Protein AF-A0A3D1P7S4-F1 (afdb_monomer)

Nearest PDB structures (foldseek):
  8gym-assembly1_2K  TM=4.131E-01  e=2.412E+00  Tetrahymena thermophila SB210
  7uzw-assembly1_A  TM=5.007E-01  e=3.345E+00  Staphylococcus epidermidis RP62A
  7d63-assembly1_SM  TM=4.343E-01  e=7.330E+00  Saccharomyces cerevisiae S288C

Sequence (48 aa):
MLSFQDFFTACAGKWTTERIYHYVQEGQVERSYTEFRVTTIAPNQKQQ

Solvent-accessible surface area (backbone atoms only — not comparable to full-atom values): 3247 Å² total; per-residue (Å²): 131,75,53,78,67,54,48,58,58,69,60,47,40,82,45,79,45,81,46,78,46,76,43,75,91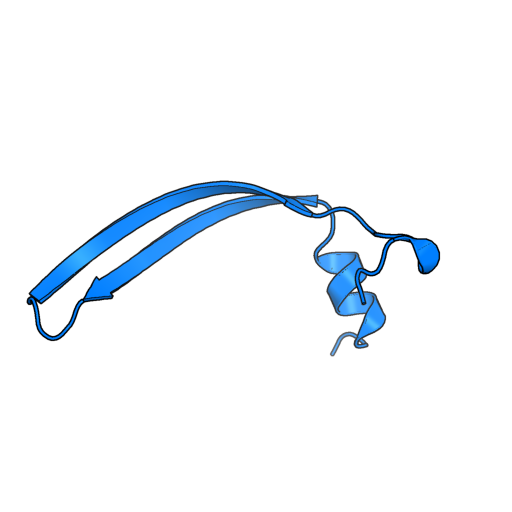,78,74,42,75,49,79,45,80,49,76,52,70,46,74,90,76,59,82,91,67,60,79,128

Mean predicted aligned error: 4.2 Å

Foldseek 3Di:
DDDPVVVLVVQFAKDWDWDWDQPPVVRDIDIDIDIDGDDDDDPVPDDD

Structure (mmCIF, N/CA/C/O backbone):
data_AF-A0A3D1P7S4-F1
#
_entry.id   AF-A0A3D1P7S4-F1
#
loop_
_atom_site.group_PDB
_atom_site.id
_atom_site.type_symbol
_atom_site.label_atom_id
_atom_site.label_alt_id
_atom_site.label_comp_id
_atom_site.label_asym_id
_atom_site.label_entity_id
_atom_site.label_seq_id
_atom_site.pdbx_PDB_ins_code
_atom_site.Cartn_x
_atom_site.Cartn_y
_atom_site.Cartn_z
_atom_site.occupancy
_atom_site.B_iso_or_equiv
_atom_site.auth_seq_id
_atom_site.auth_comp_id
_atom_site.auth_asym_id
_atom_site.auth_atom_id
_atom_site.pdbx_PDB_model_num
ATOM 1 N N . MET A 1 1 ? 8.126 -17.730 -8.602 1.00 80.25 1 MET A N 1
ATOM 2 C CA . MET A 1 1 ? 8.533 -16.719 -7.603 1.00 80.25 1 MET A CA 1
ATOM 3 C C . MET A 1 1 ? 9.290 -15.635 -8.349 1.00 80.25 1 MET A C 1
ATOM 5 O O . MET A 1 1 ? 10.078 -15.997 -9.214 1.00 80.25 1 MET A O 1
ATOM 9 N N . LEU A 1 2 ? 9.000 -14.354 -8.106 1.00 93.12 2 LEU A N 1
ATOM 10 C CA . LEU A 1 2 ? 9.732 -13.258 -8.754 1.00 93.12 2 LEU A CA 1
ATOM 11 C C . LEU A 1 2 ? 11.177 -13.213 -8.244 1.00 93.12 2 LEU A C 1
ATOM 13 O O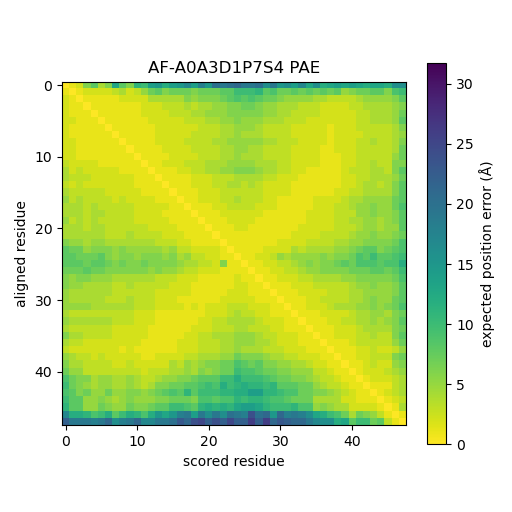 . LEU A 1 2 ? 11.430 -13.570 -7.090 1.00 93.12 2 LEU A O 1
ATOM 17 N N . SER A 1 3 ? 12.112 -12.762 -9.084 1.00 97.12 3 SER A N 1
ATOM 18 C CA . SER A 1 3 ? 13.442 -12.392 -8.601 1.00 97.12 3 SER A CA 1
ATOM 19 C C . SER A 1 3 ? 13.342 -11.167 -7.687 1.00 97.12 3 SER A C 1
ATOM 21 O O . SER A 1 3 ? 12.342 -10.445 -7.699 1.00 97.12 3 SER A O 1
ATOM 23 N N . PHE A 1 4 ? 14.393 -10.901 -6.910 1.00 93.44 4 PHE A N 1
ATOM 24 C CA . PHE A 1 4 ? 14.437 -9.709 -6.062 1.00 93.44 4 PHE A CA 1
ATOM 25 C C . PHE A 1 4 ? 14.204 -8.427 -6.876 1.00 93.44 4 PHE A C 1
ATOM 27 O O . PHE A 1 4 ? 13.412 -7.583 -6.476 1.00 93.44 4 PHE A O 1
ATOM 34 N N . GLN A 1 5 ? 14.824 -8.301 -8.053 1.00 92.00 5 GLN A N 1
ATOM 35 C CA . GLN A 1 5 ? 14.667 -7.112 -8.891 1.00 92.00 5 GLN A CA 1
ATOM 36 C C . GLN A 1 5 ? 13.261 -7.015 -9.500 1.00 92.00 5 GLN A C 1
ATOM 38 O O . GLN A 1 5 ? 12.671 -5.934 -9.500 1.00 92.00 5 GLN A O 1
ATOM 43 N N . ASP A 1 6 ? 12.701 -8.135 -9.966 1.00 95.31 6 ASP A N 1
ATOM 44 C CA . ASP A 1 6 ? 11.362 -8.157 -10.568 1.00 95.31 6 ASP A CA 1
ATOM 45 C C . ASP A 1 6 ? 10.267 -7.836 -9.548 1.00 95.31 6 ASP A C 1
ATOM 47 O O . ASP A 1 6 ? 9.267 -7.213 -9.898 1.00 95.31 6 ASP A O 1
ATOM 51 N N . PHE A 1 7 ? 10.472 -8.198 -8.277 1.00 96.00 7 PHE A N 1
ATOM 52 C CA . PHE A 1 7 ? 9.589 -7.801 -7.183 1.00 96.00 7 PHE A CA 1
ATOM 53 C C . PHE A 1 7 ? 9.501 -6.273 -7.056 1.00 96.00 7 PHE A C 1
ATOM 55 O O . PHE A 1 7 ? 8.402 -5.722 -7.081 1.00 96.00 7 PHE A O 1
ATOM 62 N N . PHE A 1 8 ? 10.637 -5.566 -7.004 1.00 93.31 8 PHE A N 1
ATOM 63 C CA . PHE A 1 8 ? 10.632 -4.099 -6.920 1.00 93.31 8 PHE A CA 1
ATOM 64 C C . PHE A 1 8 ? 10.078 -3.436 -8.181 1.00 93.31 8 PHE A C 1
ATOM 66 O O . PHE A 1 8 ? 9.393 -2.417 -8.081 1.00 93.31 8 PHE A O 1
ATOM 73 N N . THR A 1 9 ? 10.328 -4.019 -9.355 1.00 94.69 9 THR A N 1
ATOM 74 C CA . THR A 1 9 ? 9.726 -3.552 -10.610 1.00 94.69 9 THR A CA 1
ATOM 75 C C . THR A 1 9 ? 8.201 -3.659 -10.558 1.00 94.69 9 THR A C 1
ATOM 77 O O . THR A 1 9 ? 7.514 -2.703 -10.911 1.00 94.69 9 THR A O 1
ATOM 80 N N . ALA A 1 10 ? 7.660 -4.773 -10.055 1.00 96.00 10 ALA A N 1
ATOM 81 C CA . ALA A 1 10 ? 6.218 -4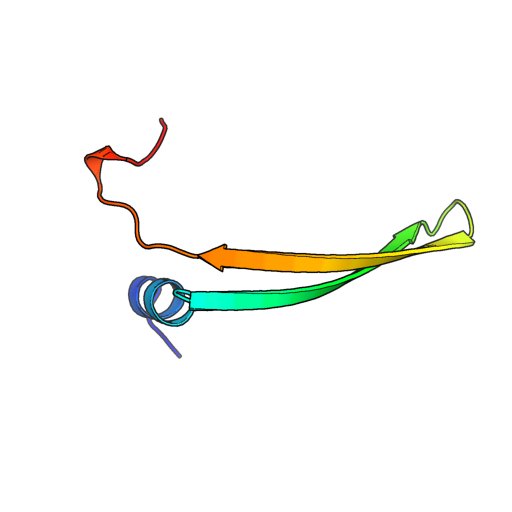.964 -9.895 1.00 96.00 10 ALA A CA 1
ATOM 82 C C . ALA A 1 10 ? 5.589 -4.016 -8.854 1.00 96.00 10 ALA A C 1
ATOM 84 O O . ALA A 1 10 ? 4.403 -3.707 -8.944 1.00 96.00 10 ALA A O 1
ATOM 85 N N . CYS A 1 11 ? 6.367 -3.523 -7.885 1.00 95.75 11 CYS A N 1
ATOM 86 C CA . CYS A 1 11 ? 5.902 -2.547 -6.898 1.00 95.75 11 CYS A CA 1
ATOM 87 C C . CYS A 1 11 ? 5.778 -1.110 -7.439 1.00 95.75 11 CYS A C 1
ATOM 89 O O . CYS A 1 11 ? 5.186 -0.267 -6.764 1.00 95.75 11 CYS A O 1
ATOM 91 N N . ALA A 1 12 ? 6.331 -0.778 -8.609 1.00 96.50 12 ALA A N 1
ATOM 92 C CA . ALA A 1 12 ? 6.273 0.583 -9.139 1.00 96.50 12 ALA A CA 1
ATOM 93 C C . ALA A 1 12 ? 4.846 0.957 -9.576 1.00 96.50 12 ALA A C 1
ATOM 95 O O . ALA A 1 12 ? 4.193 0.223 -10.313 1.00 96.50 12 ALA A O 1
ATOM 96 N N . GLY A 1 13 ? 4.354 2.126 -9.158 1.00 97.50 13 GLY A N 1
ATOM 97 C CA . GLY A 1 13 ? 2.991 2.546 -9.490 1.00 97.50 13 GLY A CA 1
ATOM 98 C C . 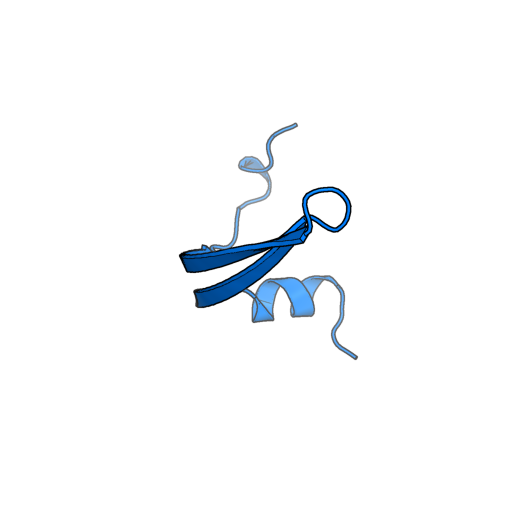GLY A 1 13 ? 2.330 3.421 -8.435 1.00 97.50 13 GLY A C 1
ATOM 99 O O . GLY A 1 13 ? 2.962 3.847 -7.467 1.00 97.50 13 GLY A O 1
ATOM 100 N N . LYS A 1 14 ? 1.047 3.728 -8.659 1.00 98.06 14 LYS A N 1
ATOM 101 C CA . LYS A 1 14 ? 0.186 4.340 -7.641 1.00 98.06 14 LYS A CA 1
ATOM 102 C C . LYS A 1 14 ? -0.363 3.242 -6.742 1.00 98.06 14 LYS A C 1
ATOM 104 O O . LYS A 1 14 ? -0.864 2.243 -7.249 1.00 98.06 14 LYS A O 1
ATOM 109 N N . TRP A 1 15 ? -0.316 3.484 -5.445 1.00 98.06 15 TRP A N 1
ATOM 110 C CA . TRP A 1 15 ? -0.869 2.611 -4.430 1.00 98.06 15 TRP A CA 1
ATOM 111 C C . TRP A 1 15 ? -1.867 3.384 -3.593 1.00 98.06 15 TRP A C 1
ATOM 113 O O 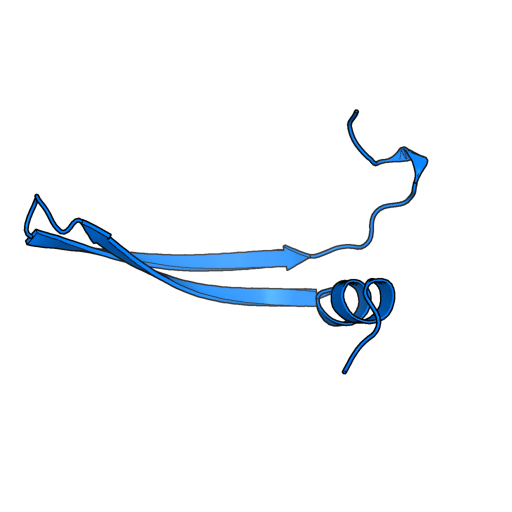. TRP A 1 15 ? -1.610 4.515 -3.181 1.00 98.06 15 TRP A O 1
ATOM 123 N N . THR A 1 16 ? -2.976 2.717 -3.327 1.00 98.06 16 THR A N 1
ATOM 124 C CA . THR A 1 16 ? -3.922 3.090 -2.292 1.00 98.06 16 THR A CA 1
ATOM 125 C C . THR A 1 16 ? -3.848 1.998 -1.244 1.00 98.06 16 THR A C 1
ATOM 127 O O . THR A 1 16 ? -3.985 0.818 -1.570 1.00 98.06 16 THR A O 1
ATOM 130 N N . THR A 1 17 ? -3.587 2.373 0.001 1.00 97.62 17 THR A N 1
ATOM 131 C CA . THR A 1 17 ? -3.451 1.423 1.102 1.00 97.62 17 THR A CA 1
ATOM 132 C C . THR A 1 17 ? -4.358 1.802 2.249 1.00 97.62 17 THR A C 1
ATOM 134 O O . THR A 1 17 ? -4.368 2.952 2.686 1.00 97.62 17 THR A O 1
ATOM 137 N N . GLU A 1 18 ? -5.040 0.798 2.780 1.00 97.81 18 GLU A N 1
ATOM 138 C CA . GLU A 1 18 ? -5.657 0.849 4.094 1.00 97.81 18 GLU A CA 1
ATOM 139 C C . GLU A 1 18 ? -4.749 0.114 5.074 1.00 97.81 18 GLU A C 1
ATOM 141 O O . GLU A 1 18 ? -4.360 -1.035 4.849 1.00 97.81 18 GLU A O 1
ATOM 146 N N . ARG A 1 19 ? -4.386 0.784 6.163 1.00 97.94 19 ARG A N 1
ATOM 147 C CA . ARG A 1 19 ? -3.554 0.221 7.220 1.00 97.94 19 ARG A CA 1
ATOM 148 C C . ARG A 1 19 ? -4.318 0.269 8.528 1.00 97.94 19 ARG A C 1
ATOM 150 O O . ARG A 1 19 ? -4.839 1.316 8.905 1.00 97.94 19 ARG A O 1
ATOM 157 N N . ILE A 1 20 ? -4.375 -0.869 9.205 1.00 97.94 20 ILE A N 1
ATOM 158 C CA . ILE A 1 20 ? -5.035 -1.010 10.499 1.00 97.94 20 ILE A CA 1
ATOM 159 C C . ILE A 1 20 ? -3.958 -1.269 11.544 1.00 97.94 20 ILE A C 1
ATOM 161 O O . ILE A 1 20 ? -3.177 -2.212 11.415 1.00 97.94 20 ILE A O 1
ATOM 165 N N . TYR A 1 21 ? -3.917 -0.424 12.564 1.00 97.81 21 TYR A N 1
ATOM 166 C CA . TYR A 1 21 ? -3.033 -0.568 13.710 1.00 97.81 21 TYR A CA 1
ATOM 167 C C . TYR A 1 21 ? -3.825 -1.073 14.905 1.00 97.81 21 TYR A C 1
ATOM 169 O O . TYR A 1 21 ? -4.889 -0.543 15.214 1.00 97.81 21 TYR A O 1
ATOM 177 N N . HIS A 1 22 ? -3.285 -2.082 15.581 1.00 97.69 22 HIS A N 1
ATOM 178 C CA . HIS A 1 22 ? -3.839 -2.620 16.816 1.00 97.69 22 HIS A CA 1
ATOM 179 C C . HIS A 1 22 ? -2.903 -2.266 17.974 1.00 97.69 22 HIS A C 1
ATOM 181 O O . HIS A 1 22 ? -1.819 -2.835 18.100 1.00 97.69 22 HIS A O 1
ATOM 187 N N . TYR A 1 23 ? -3.333 -1.334 18.819 1.00 97.56 23 TYR A N 1
ATOM 188 C CA . TYR A 1 23 ? -2.651 -0.938 20.048 1.00 97.56 23 TYR A CA 1
ATOM 189 C C . TYR A 1 23 ? -3.175 -1.818 21.182 1.00 97.56 23 TYR A C 1
ATOM 191 O O . TYR A 1 23 ? -4.179 -1.521 21.830 1.00 97.56 23 TYR A O 1
ATOM 199 N N . VAL A 1 24 ? -2.560 -2.997 21.315 1.00 96.38 24 VAL A N 1
ATOM 200 C CA . VAL A 1 24 ? -3.090 -4.111 22.121 1.00 96.38 24 VAL A CA 1
ATOM 201 C C . VAL A 1 24 ? -3.163 -3.769 23.608 1.00 96.38 24 VAL A C 1
ATOM 203 O O . VAL A 1 24 ? -4.107 -4.186 24.273 1.00 96.38 24 VAL A O 1
ATOM 206 N N . GLN A 1 25 ? -2.195 -3.015 24.133 1.00 96.81 25 GLN A N 1
ATOM 207 C CA . GLN A 1 25 ? -2.148 -2.665 25.557 1.00 96.81 25 GLN A CA 1
ATOM 208 C C . GLN A 1 25 ? -3.229 -1.643 25.921 1.00 96.81 25 GLN A C 1
ATOM 210 O O . GLN A 1 25 ? -3.824 -1.712 26.993 1.00 96.81 25 GLN A O 1
ATOM 215 N N . GLU A 1 26 ? -3.518 -0.732 25.000 1.00 97.19 26 GLU A N 1
ATOM 216 C CA . GLU A 1 26 ? -4.496 0.341 25.137 1.00 97.19 26 GLU A CA 1
ATOM 217 C C . GLU A 1 26 ? -5.907 -0.102 24.721 1.00 97.19 26 GLU A C 1
ATOM 219 O O . GLU A 1 26 ? -6.876 0.625 24.938 1.00 97.19 26 GLU A O 1
ATOM 224 N N . GLY A 1 27 ? -6.032 -1.282 24.103 1.00 96.50 27 GLY A N 1
ATOM 225 C CA . GLY A 1 27 ? -7.284 -1.782 23.539 1.00 96.50 27 GLY A CA 1
ATOM 226 C C . GLY A 1 27 ? -7.802 -0.930 22.377 1.00 96.50 27 GLY A C 1
ATOM 227 O O . GLY A 1 27 ? -9.008 -0.899 22.132 1.00 96.50 27 GLY A O 1
ATOM 228 N N . GLN A 1 28 ? -6.916 -0.214 21.679 1.00 98.38 28 GLN A N 1
ATOM 229 C CA . GLN A 1 28 ? -7.288 0.734 20.629 1.00 98.38 28 GLN A CA 1
ATOM 230 C C . GLN A 1 28 ? -6.993 0.195 19.231 1.00 98.38 28 GLN A C 1
ATOM 232 O O . GLN A 1 28 ? -6.078 -0.602 19.011 1.00 98.38 28 GLN A O 1
ATOM 237 N N . VAL A 1 29 ? -7.781 0.667 18.265 1.00 97.94 29 VAL A N 1
ATOM 238 C CA . VAL A 1 29 ? -7.590 0.383 16.844 1.00 97.94 29 VAL A CA 1
ATOM 239 C C . VAL A 1 29 ? -7.613 1.691 16.074 1.00 97.94 29 VAL A C 1
ATOM 241 O O . VAL A 1 29 ? -8.579 2.447 16.165 1.00 97.94 29 VAL A O 1
ATOM 244 N N . GLU A 1 30 ? -6.578 1.924 15.277 1.00 97.94 30 GLU A N 1
ATOM 245 C CA . GLU A 1 30 ? -6.520 3.041 14.335 1.00 97.94 30 GLU A CA 1
ATOM 246 C C . GLU A 1 30 ? -6.604 2.515 12.902 1.00 97.94 30 GLU A C 1
ATOM 248 O O . GLU A 1 30 ? -6.039 1.470 12.570 1.00 97.94 30 GLU A O 1
ATOM 253 N N . ARG A 1 31 ? -7.308 3.250 12.036 1.00 98.12 31 ARG A N 1
ATOM 254 C CA . ARG A 1 31 ? -7.352 2.995 10.595 1.00 98.12 31 ARG A CA 1
ATOM 255 C C . ARG A 1 31 ? -6.818 4.204 9.850 1.00 98.12 31 ARG A C 1
ATOM 257 O O . ARG A 1 31 ? -7.266 5.322 10.078 1.00 98.12 31 ARG A O 1
ATOM 264 N N . SER A 1 32 ? -5.900 3.952 8.930 1.00 97.50 32 SER A N 1
ATOM 265 C CA . SER A 1 32 ? -5.252 4.973 8.124 1.00 97.50 32 SER A CA 1
ATOM 266 C C . SER A 1 32 ? -5.423 4.643 6.645 1.00 97.50 32 SER A C 1
ATOM 268 O O . SER A 1 32 ? -5.053 3.557 6.197 1.00 97.50 32 SER A O 1
ATOM 270 N N . TYR A 1 33 ? -5.997 5.585 5.900 1.00 98.19 33 TYR A N 1
ATOM 271 C CA . TYR A 1 33 ? -6.014 5.575 4.441 1.00 98.19 33 TYR A CA 1
ATOM 272 C C . TYR A 1 33 ? -4.822 6.381 3.940 1.00 98.19 33 TYR A C 1
ATOM 274 O O . TYR A 1 33 ? -4.560 7.485 4.422 1.00 98.19 33 TYR A O 1
ATOM 282 N N . THR A 1 34 ? -4.075 5.850 2.980 1.00 97.69 34 THR A N 1
ATOM 283 C CA . THR A 1 34 ? -2.951 6.570 2.381 1.00 97.69 34 THR A CA 1
ATOM 284 C C . THR A 1 34 ? -2.853 6.258 0.902 1.00 97.69 34 THR A C 1
ATOM 286 O O . THR A 1 34 ? -2.940 5.104 0.488 1.00 97.69 34 THR A O 1
ATOM 289 N N . GLU A 1 35 ? -2.612 7.299 0.114 1.00 98.31 35 GLU A N 1
ATOM 290 C CA . GLU A 1 35 ? -2.213 7.181 -1.281 1.00 98.31 35 GLU A CA 1
ATOM 291 C C . GLU A 1 35 ? -0.750 7.570 -1.421 1.00 98.31 35 GLU A C 1
ATOM 293 O O . GLU A 1 35 ? -0.307 8.590 -0.890 1.00 98.31 35 GLU A O 1
ATOM 298 N N . PHE A 1 36 ? 0.009 6.768 -2.155 1.00 96.81 36 PHE A N 1
ATOM 299 C CA . PHE A 1 36 ? 1.391 7.093 -2.475 1.00 96.81 36 PHE A CA 1
ATOM 300 C C . PHE A 1 36 ? 1.783 6.543 -3.838 1.00 96.81 36 PHE A C 1
ATOM 302 O O . PHE A 1 36 ? 1.103 5.709 -4.439 1.00 96.81 36 PHE A O 1
ATOM 309 N N . ARG A 1 37 ? 2.904 7.040 -4.359 1.00 97.06 37 ARG A N 1
ATOM 310 C CA . ARG A 1 37 ? 3.477 6.570 -5.614 1.00 97.06 37 ARG A CA 1
ATOM 311 C C . ARG A 1 37 ? 4.871 6.025 -5.367 1.00 97.06 37 ARG A C 1
ATOM 313 O O . ARG A 1 37 ? 5.753 6.753 -4.923 1.00 97.06 37 ARG A O 1
ATOM 320 N N . VAL A 1 38 ? 5.073 4.767 -5.730 1.00 96.25 38 VAL A N 1
ATOM 321 C CA . VAL A 1 38 ? 6.397 4.150 -5.779 1.00 96.25 38 VAL A CA 1
ATOM 322 C C . VAL A 1 38 ? 7.015 4.465 -7.134 1.00 96.25 38 VAL A C 1
ATOM 324 O O . VAL A 1 38 ? 6.396 4.232 -8.176 1.00 96.25 38 VAL A O 1
ATOM 327 N N . THR A 1 39 ? 8.230 5.008 -7.116 1.00 94.31 39 THR A N 1
ATOM 328 C CA . THR A 1 39 ? 9.013 5.312 -8.318 1.00 94.31 39 THR A CA 1
ATOM 329 C C . THR A 1 39 ? 10.374 4.639 -8.236 1.00 94.31 39 THR A C 1
ATOM 331 O O . THR A 1 39 ? 10.924 4.451 -7.152 1.00 94.31 39 THR A O 1
ATOM 334 N N . THR A 1 40 ? 10.900 4.235 -9.388 1.00 92.12 40 THR A N 1
ATOM 335 C CA . THR A 1 40 ? 12.242 3.663 -9.488 1.00 92.12 40 THR A CA 1
ATOM 336 C C . THR A 1 40 ? 13.282 4.743 -9.237 1.00 92.12 40 THR A C 1
ATOM 338 O O . THR A 1 40 ? 13.185 5.829 -9.808 1.00 92.12 40 THR A O 1
ATOM 341 N N . ILE A 1 41 ? 14.304 4.421 -8.450 1.00 90.94 41 ILE A N 1
ATOM 342 C CA . ILE A 1 41 ? 15.440 5.313 -8.216 1.00 90.94 41 ILE A CA 1
ATOM 343 C C . ILE A 1 41 ? 16.653 4.857 -9.025 1.00 90.94 41 ILE A C 1
ATOM 345 O O . ILE A 1 41 ? 16.902 3.658 -9.175 1.00 90.94 41 ILE A O 1
ATOM 349 N N . ALA A 1 42 ? 17.426 5.816 -9.532 1.00 87.50 42 ALA A N 1
ATOM 350 C CA . ALA A 1 42 ? 18.722 5.527 -10.136 1.00 87.50 42 ALA A CA 1
ATOM 351 C C . ALA A 1 42 ? 19.771 5.212 -9.045 1.00 87.50 42 ALA A C 1
ATOM 353 O O . ALA A 1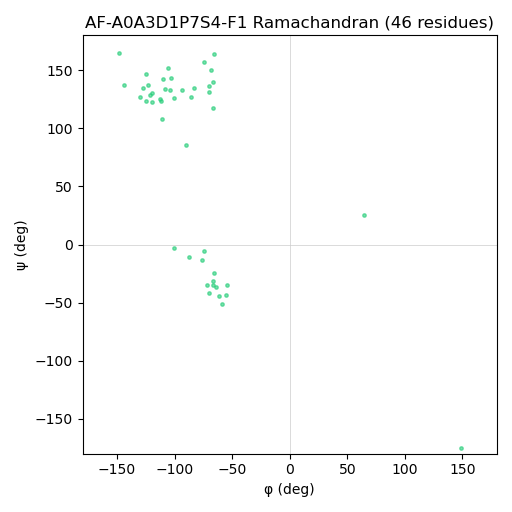 42 ? 19.615 5.645 -7.899 1.00 87.50 42 ALA A O 1
ATOM 354 N N . PRO A 1 43 ? 20.861 4.480 -9.355 1.00 86.31 43 PRO A N 1
ATOM 355 C CA . PRO A 1 43 ? 21.876 4.116 -8.361 1.00 86.31 43 PRO A CA 1
ATOM 356 C C . PRO A 1 43 ? 22.468 5.308 -7.598 1.00 86.31 43 PRO A C 1
ATOM 358 O O . PRO A 1 43 ? 22.729 5.197 -6.405 1.00 86.31 43 PRO A O 1
ATOM 361 N N . ASN A 1 44 ? 22.617 6.457 -8.260 1.00 88.94 44 ASN A N 1
ATOM 362 C CA . ASN A 1 44 ? 23.116 7.704 -7.673 1.00 88.94 44 ASN A CA 1
ATOM 363 C C . ASN A 1 44 ? 22.106 8.422 -6.756 1.00 88.94 44 ASN A C 1
ATOM 365 O O . ASN A 1 44 ? 22.459 9.429 -6.153 1.00 88.94 44 ASN A O 1
ATOM 369 N N . GLN A 1 45 ? 20.863 7.941 -6.668 1.00 88.88 45 GLN A N 1
ATOM 370 C CA . GLN A 1 45 ? 19.826 8.477 -5.781 1.00 88.88 45 GLN A CA 1
ATOM 371 C C . GLN A 1 45 ? 19.633 7.649 -4.509 1.00 88.88 45 GLN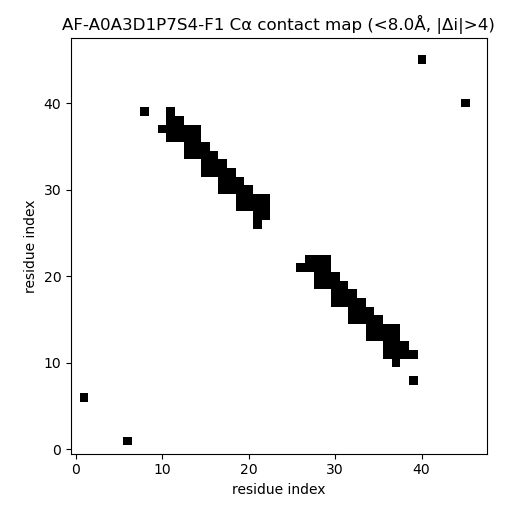 A C 1
ATOM 373 O O . GLN A 1 45 ? 18.818 8.011 -3.660 1.00 88.88 45 GLN A O 1
ATOM 378 N N . LYS A 1 46 ? 20.355 6.533 -4.362 1.00 84.31 46 LYS A N 1
ATOM 379 C 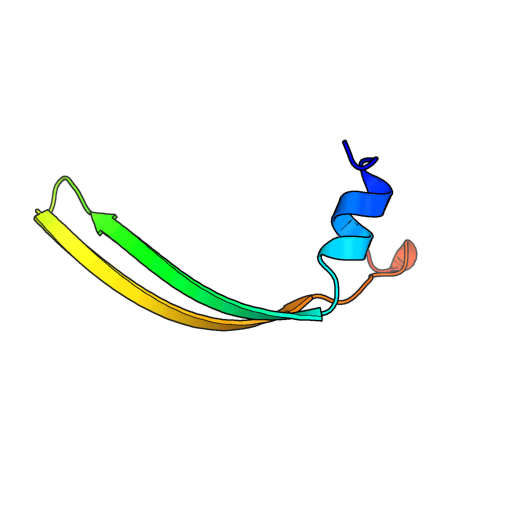CA . LYS A 1 46 ? 20.368 5.788 -3.104 1.00 84.31 46 LYS A CA 1
ATOM 380 C C . LYS A 1 46 ? 21.040 6.663 -2.043 1.00 84.31 46 LYS A C 1
ATOM 382 O O . LYS A 1 46 ? 22.201 7.027 -2.205 1.00 84.31 46 LYS A O 1
ATOM 387 N N . GLN A 1 47 ? 20.300 7.033 -0.998 1.00 79.38 47 GLN A N 1
ATOM 388 C CA . GLN A 1 47 ? 20.892 7.680 0.174 1.00 79.38 47 GLN A CA 1
ATOM 389 C C . GLN A 1 47 ? 21.802 6.665 0.882 1.00 79.38 47 GLN A C 1
ATOM 391 O O . GLN A 1 47 ? 21.472 5.476 0.901 1.00 79.38 47 GLN A O 1
ATOM 396 N N . GLN A 1 48 ? 22.964 7.134 1.351 1.00 57.94 48 GLN A N 1
ATOM 397 C CA . GLN A 1 48 ? 23.948 6.325 2.082 1.00 57.94 48 GLN A CA 1
ATOM 398 C C . GLN A 1 4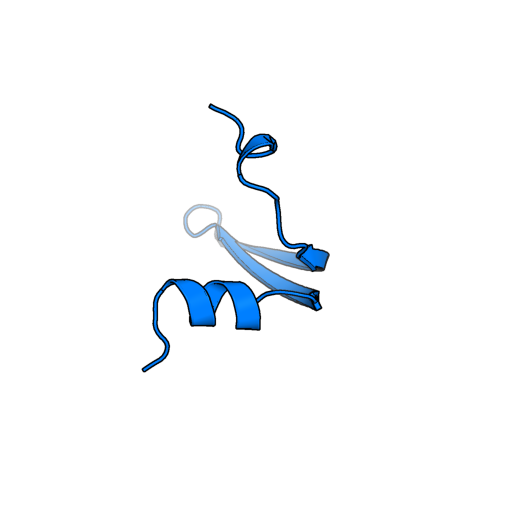8 ? 23.368 5.767 3.379 1.00 57.94 48 GLN A C 1
ATOM 400 O O . GLN A 1 48 ? 22.635 6.522 4.058 1.00 57.94 48 GLN A O 1
#

pLDDT: mean 93.98, std 6.98, range [57.94, 98.38]

Radius of gyration: 15.95 Å; Cα contacts (8 Å, |Δi|>4): 47; chains: 1; bounding box: 32×25×36 Å

Secondary structure (DSSP, 8-state):
---HHHHHHHT-EEEEEEEEEEETTTTEEEEEEEEEEE-PPPGGG---